Protein AF-A0A4Q8LIB1-F1 (afdb_monomer_lite)

Secondary structure (DSSP, 8-state):
---PPP--SSSSSSTTSS-S------HHHHHHHTS-EEEE-SS-EEEE-TTS--EEE-TTS-EEETTEEEP--HHHHHHHHHHHHHHHHHHHHTHHHHHHTTSPPEEE---HHHHHHHHHHHHH-GGGGGGHHHHTSEEE---

Organism: NCBI:txid2480810

Foldseek 3Di:
DDDDDDPPPPVPPPPPPPPPPCPDPDVVVVVVQAAFAWEQDPFWTWTDHPPAFIWIAGLQQWIDGNNDTDDDDPVNSVLSNVLNVVLVVVLVVCLVVCVVVVFFWDKDADDPVNVVSLVVCVVVPVVCVSRSSRNGIYTRTND

Structure (mmCIF, N/CA/C/O backbone):
data_AF-A0A4Q8LIB1-F1
#
_entry.id   AF-A0A4Q8LIB1-F1
#
loop_
_atom_site.group_PDB
_atom_site.id
_atom_site.type_symbol
_atom_site.label_atom_id
_atom_site.label_alt_id
_atom_site.label_comp_id
_atom_site.label_asym_id
_atom_site.label_entity_id
_atom_site.label_seq_id
_atom_site.pdbx_PDB_ins_code
_atom_site.Cartn_x
_atom_site.Cartn_y
_atom_site.Cartn_z
_atom_site.occupancy
_atom_site.B_iso_or_equiv
_atom_site.auth_seq_id
_atom_site.auth_comp_id
_atom_site.auth_asym_id
_atom_site.auth_atom_id
_atom_site.pdbx_PDB_model_num
ATOM 1 N N . MET A 1 1 ? -1.030 -81.043 19.492 1.00 40.50 1 MET A N 1
ATOM 2 C CA . MET A 1 1 ? 0.171 -80.209 19.269 1.00 40.50 1 MET A CA 1
ATOM 3 C C . MET A 1 1 ? 0.292 -79.916 17.781 1.00 40.50 1 MET A C 1
ATOM 5 O O . MET A 1 1 ? 0.337 -80.875 17.027 1.00 40.50 1 MET A O 1
ATOM 9 N N . SER A 1 2 ? 0.386 -78.626 17.414 1.00 39.44 2 SER A N 1
ATOM 10 C CA . SER A 1 2 ? 1.020 -78.113 16.175 1.00 39.44 2 SER A CA 1
ATOM 11 C C . SER A 1 2 ? 0.232 -78.348 14.858 1.00 39.44 2 SER A C 1
ATOM 13 O O . SER A 1 2 ? -0.067 -79.479 14.530 1.00 39.44 2 SER A O 1
ATOM 15 N N . ARG A 1 3 ? -0.113 -77.377 13.994 1.00 47.88 3 ARG A N 1
ATOM 16 C CA . ARG A 1 3 ? 0.373 -76.005 13.755 1.00 47.88 3 ARG A CA 1
ATOM 17 C C . ARG A 1 3 ? -0.739 -75.157 13.110 1.00 47.88 3 ARG A C 1
ATOM 19 O O . ARG A 1 3 ? -1.410 -75.611 12.191 1.00 47.88 3 ARG A O 1
ATOM 26 N N . PHE A 1 4 ? -0.868 -73.915 13.572 1.00 45.28 4 PHE A N 1
ATOM 27 C CA . PHE A 1 4 ? -1.690 -72.863 12.974 1.00 45.28 4 PHE A CA 1
ATOM 28 C C . PHE A 1 4 ? -1.187 -72.514 11.563 1.00 45.28 4 PHE A C 1
ATOM 30 O O . PHE A 1 4 ? -0.025 -72.141 11.385 1.00 45.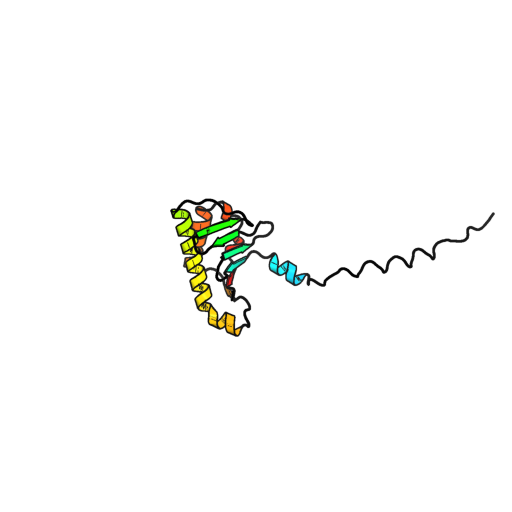28 4 PHE A O 1
ATOM 37 N N . LEU A 1 5 ? -2.070 -72.623 10.568 1.00 50.00 5 LEU A N 1
ATOM 38 C CA . LEU A 1 5 ? -1.846 -72.140 9.208 1.00 50.00 5 LEU A CA 1
ATOM 39 C C . LEU A 1 5 ? -2.008 -70.609 9.211 1.00 50.00 5 LEU A C 1
ATOM 41 O O . LEU A 1 5 ? -3.061 -70.087 9.567 1.00 50.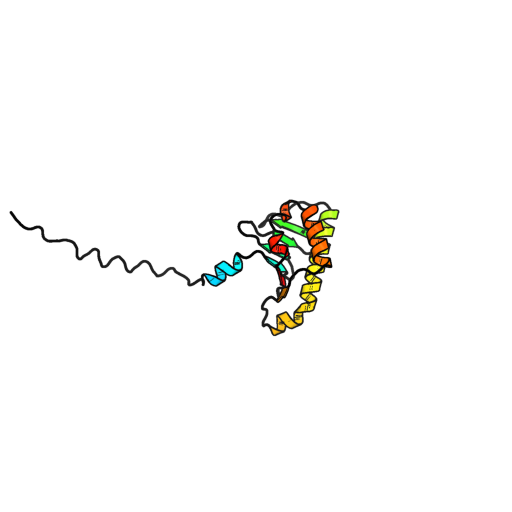00 5 LEU A O 1
ATOM 45 N N . ARG A 1 6 ? -0.928 -69.898 8.884 1.00 48.44 6 ARG A N 1
ATOM 46 C CA . ARG A 1 6 ? -0.781 -68.434 8.940 1.00 48.44 6 ARG A CA 1
ATOM 47 C C . ARG A 1 6 ? -1.737 -67.706 7.972 1.00 48.44 6 ARG A C 1
ATOM 49 O O . ARG A 1 6 ? -1.540 -67.838 6.764 1.00 48.44 6 ARG A O 1
ATOM 56 N N . PRO A 1 7 ? -2.660 -66.842 8.435 1.00 48.47 7 PRO A N 1
ATOM 57 C CA . PRO A 1 7 ? -3.395 -65.925 7.573 1.00 48.47 7 PRO A CA 1
ATOM 58 C C . PRO A 1 7 ? -2.664 -64.571 7.533 1.00 48.47 7 PRO A C 1
ATOM 60 O O . PRO A 1 7 ? -3.156 -63.577 8.051 1.00 48.47 7 PRO A O 1
ATOM 63 N N . SER A 1 8 ? -1.446 -64.515 6.982 1.00 50.75 8 SER A N 1
ATOM 64 C CA . SER A 1 8 ? -0.666 -63.254 6.924 1.00 50.75 8 SER A CA 1
ATOM 65 C C . SER A 1 8 ? -0.352 -62.760 5.514 1.00 50.75 8 SER A C 1
ATOM 67 O O . SER A 1 8 ? 0.329 -61.753 5.369 1.00 50.75 8 SER A O 1
ATOM 69 N N . LEU A 1 9 ? -0.862 -63.413 4.467 1.00 49.19 9 LEU A N 1
ATOM 70 C CA . LEU A 1 9 ? -0.567 -63.029 3.079 1.00 49.19 9 LEU A CA 1
ATOM 71 C C . LEU A 1 9 ? -1.644 -62.162 2.407 1.00 49.19 9 LEU A C 1
ATOM 73 O O . LEU A 1 9 ? -1.416 -61.672 1.309 1.00 49.19 9 LEU A O 1
ATOM 77 N N . LEU A 1 10 ? -2.774 -61.898 3.073 1.00 48.09 10 LEU A N 1
ATOM 78 C CA . LEU A 1 10 ? -3.872 -61.085 2.520 1.00 48.09 10 LEU A CA 1
ATOM 79 C C . LEU A 1 10 ? -3.884 -59.619 2.990 1.00 48.09 10 LEU A C 1
ATOM 81 O O . LEU A 1 10 ? -4.650 -58.821 2.464 1.00 48.09 10 LEU A O 1
ATOM 85 N N . ALA A 1 11 ? -3.011 -59.235 3.926 1.00 48.34 11 ALA A N 1
ATOM 86 C CA . ALA A 1 11 ? -2.918 -57.852 4.411 1.00 48.34 11 ALA A CA 1
ATOM 87 C C . ALA A 1 11 ? -1.981 -56.958 3.570 1.00 48.34 11 ALA A C 1
ATOM 89 O O . ALA A 1 11 ? -2.004 -55.740 3.713 1.00 48.34 11 ALA A O 1
ATOM 90 N N . ALA A 1 12 ? -1.172 -57.536 2.674 1.00 47.75 12 ALA A N 1
ATOM 91 C CA . ALA A 1 12 ? -0.183 -56.784 1.894 1.00 47.75 12 ALA A CA 1
ATOM 92 C C . ALA A 1 12 ? -0.745 -56.145 0.607 1.00 47.75 12 ALA A C 1
ATOM 94 O O . ALA A 1 12 ? -0.098 -55.280 0.026 1.00 47.75 12 ALA A O 1
ATOM 95 N N . ALA A 1 13 ? -1.949 -56.525 0.166 1.00 48.97 13 ALA A N 1
ATOM 96 C CA . ALA A 1 13 ? -2.537 -56.025 -1.083 1.00 48.97 13 ALA A CA 1
ATOM 97 C C . ALA A 1 13 ? -3.424 -54.771 -0.914 1.00 48.97 13 ALA A C 1
ATOM 99 O O . ALA A 1 13 ? -3.832 -54.180 -1.908 1.00 48.97 13 ALA A O 1
ATOM 100 N N . ALA A 1 14 ? -3.709 -54.331 0.318 1.00 49.66 14 ALA A N 1
ATOM 101 C CA . ALA A 1 14 ? -4.631 -53.216 0.583 1.00 49.66 14 ALA A CA 1
ATOM 102 C C . ALA A 1 14 ? -3.949 -51.842 0.765 1.00 49.66 14 ALA A C 1
ATOM 104 O O . ALA A 1 14 ? -4.633 -50.830 0.893 1.00 49.66 14 ALA A O 1
ATOM 105 N N . ALA A 1 15 ? -2.613 -51.770 0.759 1.00 51.97 15 ALA A N 1
ATOM 106 C CA . ALA A 1 15 ? -1.882 -50.530 1.051 1.00 51.97 15 ALA A CA 1
ATOM 107 C C . ALA A 1 15 ? -1.621 -49.622 -0.172 1.00 51.97 15 ALA A C 1
ATOM 109 O O . ALA A 1 15 ? -1.038 -48.553 -0.018 1.00 51.97 15 ALA A O 1
ATOM 110 N N . LEU A 1 16 ? -2.045 -50.010 -1.382 1.00 51.09 16 LEU A N 1
ATOM 111 C CA . LEU A 1 16 ? -1.707 -49.298 -2.628 1.00 51.09 16 LEU A CA 1
ATOM 112 C C . LEU A 1 16 ? -2.830 -48.423 -3.219 1.00 51.09 16 LEU A C 1
ATOM 114 O O . LEU A 1 16 ? -2.678 -47.927 -4.329 1.00 51.09 16 LEU A O 1
ATOM 118 N N . VAL A 1 17 ? -3.937 -48.180 -2.504 1.00 50.72 17 VAL A N 1
ATOM 119 C CA . VAL A 1 17 ? -5.108 -47.457 -3.068 1.00 50.72 17 VAL A CA 1
ATOM 120 C C . VAL A 1 17 ? -5.290 -46.026 -2.516 1.00 50.72 17 VAL A C 1
ATOM 122 O O . VAL A 1 17 ? -6.287 -45.373 -2.793 1.00 50.72 17 VAL A O 1
ATOM 125 N N . LEU A 1 18 ? -4.324 -45.465 -1.777 1.00 50.09 18 LEU A N 1
ATOM 126 C CA . LEU A 1 18 ? -4.475 -44.141 -1.130 1.00 50.09 18 LEU A CA 1
ATOM 127 C C . LEU A 1 18 ? -3.761 -42.955 -1.811 1.00 50.09 18 LEU A C 1
ATOM 129 O O . LEU A 1 18 ? -3.736 -41.866 -1.244 1.00 50.09 18 LEU A O 1
ATOM 133 N N . THR A 1 19 ? -3.215 -43.091 -3.023 1.00 51.41 19 THR A N 1
ATOM 134 C CA . THR A 1 19 ? -2.413 -42.016 -3.656 1.00 51.41 19 THR A CA 1
ATOM 135 C C . THR A 1 19 ? -3.011 -41.408 -4.927 1.00 51.41 19 THR A C 1
ATOM 137 O O . THR A 1 19 ? -2.273 -40.938 -5.789 1.00 51.41 19 THR A O 1
ATOM 140 N N . ALA A 1 20 ? -4.341 -41.336 -5.048 1.00 47.59 20 ALA A N 1
ATOM 141 C CA . ALA A 1 20 ? -4.990 -40.741 -6.225 1.00 47.59 20 ALA A CA 1
ATOM 142 C C . ALA A 1 20 ? -6.114 -39.739 -5.899 1.00 47.59 20 ALA A C 1
ATOM 144 O O . ALA A 1 20 ? -7.165 -39.773 -6.519 1.00 47.59 20 ALA A O 1
ATOM 145 N N . CYS A 1 21 ? -5.877 -38.817 -4.962 1.00 50.06 21 CYS A N 1
ATOM 146 C CA . CYS A 1 21 ? -6.596 -37.530 -4.872 1.00 50.06 21 CYS A CA 1
ATOM 147 C C . CYS A 1 21 ? -5.629 -36.391 -4.486 1.00 50.06 21 CYS A C 1
ATOM 149 O O . CYS A 1 21 ? -5.968 -35.477 -3.742 1.00 50.06 21 CYS A O 1
ATOM 151 N N . GLY A 1 22 ? -4.376 -36.467 -4.939 1.00 41.38 22 GLY A N 1
ATOM 152 C CA . GLY A 1 22 ? -3.368 -35.433 -4.722 1.00 41.38 22 GLY A CA 1
ATOM 153 C C . GLY A 1 22 ? -3.219 -34.581 -5.971 1.00 41.38 22 GLY A C 1
ATOM 154 O O . GLY A 1 22 ? -2.275 -34.778 -6.729 1.00 41.38 22 GLY A O 1
ATOM 155 N N . ASN A 1 23 ? -4.153 -33.661 -6.218 1.00 44.47 23 ASN A N 1
ATOM 156 C CA . ASN A 1 23 ? -3.961 -32.647 -7.250 1.00 44.47 23 ASN A CA 1
ATOM 157 C C . ASN A 1 23 ? -2.719 -31.826 -6.862 1.00 44.47 23 ASN A C 1
ATOM 159 O O . ASN A 1 23 ? -2.733 -31.143 -5.837 1.00 44.47 23 ASN A O 1
ATOM 163 N N . GLY A 1 24 ? -1.636 -31.989 -7.627 1.00 40.81 24 GLY A N 1
ATOM 164 C CA . GLY A 1 24 ? -0.270 -31.542 -7.349 1.00 40.81 24 GLY A CA 1
ATOM 165 C C . GLY A 1 24 ? -0.095 -30.030 -7.204 1.00 40.81 24 GLY A C 1
ATOM 166 O O . GLY A 1 24 ? 0.539 -29.385 -8.034 1.00 40.81 24 GLY A O 1
ATOM 167 N N . GLY A 1 25 ? -0.615 -29.459 -6.121 1.00 45.44 25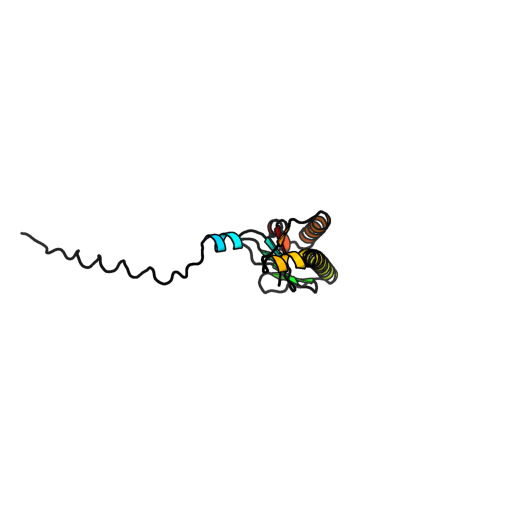 GLY A N 1
ATOM 168 C CA . GLY A 1 25 ? -0.280 -28.114 -5.680 1.00 45.44 25 GLY A CA 1
ATOM 169 C C . GLY A 1 25 ? 1.144 -28.109 -5.141 1.00 45.44 25 GLY A C 1
ATOM 170 O O . GLY A 1 25 ? 1.389 -28.589 -4.037 1.00 45.44 25 GLY A O 1
ATOM 171 N N . GLN A 1 26 ? 2.086 -27.588 -5.928 1.00 48.81 26 GLN A N 1
ATOM 172 C CA . GLN A 1 26 ? 3.482 -27.435 -5.525 1.00 48.81 26 GLN A CA 1
ATOM 173 C C . GLN A 1 26 ? 3.570 -26.773 -4.131 1.00 48.81 26 GLN A C 1
ATOM 175 O O . GLN A 1 26 ? 3.007 -25.690 -3.938 1.00 48.81 26 GLN A O 1
ATOM 180 N N . PRO A 1 27 ? 4.287 -27.364 -3.155 1.00 53.03 27 PRO A N 1
ATOM 181 C CA . PRO A 1 27 ? 4.416 -26.795 -1.810 1.00 53.03 27 PRO A CA 1
ATOM 182 C C . PRO A 1 27 ? 5.032 -25.384 -1.821 1.00 53.03 27 PRO A C 1
ATOM 184 O O . PRO A 1 27 ? 4.717 -24.568 -0.954 1.00 53.03 27 PRO A O 1
ATOM 187 N N . SER A 1 28 ? 5.830 -25.055 -2.842 1.00 53.72 28 SER A N 1
ATOM 188 C CA . SER A 1 28 ? 6.383 -23.715 -3.072 1.00 53.72 28 SER A CA 1
ATOM 189 C C . SER A 1 28 ? 5.307 -22.658 -3.350 1.00 53.72 28 SER A C 1
ATOM 191 O O . SER A 1 28 ? 5.345 -21.585 -2.753 1.00 53.72 28 SER A O 1
ATOM 193 N N . ALA A 1 29 ? 4.298 -22.967 -4.172 1.00 54.97 29 ALA A N 1
ATOM 194 C CA . ALA A 1 29 ? 3.212 -22.036 -4.488 1.00 54.97 29 ALA A CA 1
ATOM 195 C C . ALA A 1 29 ? 2.348 -21.715 -3.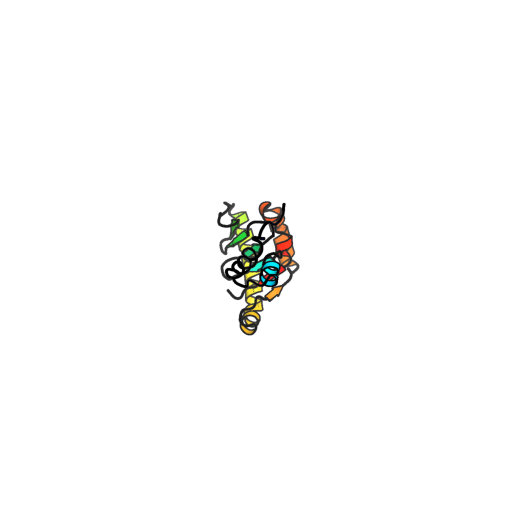255 1.00 54.97 29 ALA A C 1
ATOM 197 O O . ALA A 1 29 ? 1.820 -20.610 -3.123 1.00 54.97 29 ALA A O 1
ATOM 198 N N . ARG A 1 30 ? 2.227 -22.667 -2.319 1.00 58.09 30 ARG A N 1
ATOM 199 C CA . ARG A 1 30 ? 1.576 -22.438 -1.022 1.00 58.09 30 ARG A CA 1
ATOM 200 C C . ARG A 1 30 ? 2.432 -21.555 -0.113 1.00 58.09 30 ARG A C 1
ATOM 202 O O . ARG A 1 30 ? 1.900 -20.624 0.484 1.00 58.09 30 ARG A O 1
ATOM 209 N N . ALA A 1 31 ? 3.738 -21.807 -0.045 1.00 60.41 31 ALA A N 1
ATOM 210 C CA . ALA A 1 31 ? 4.663 -21.030 0.778 1.00 60.41 31 ALA A CA 1
ATOM 211 C C . ALA A 1 31 ? 4.779 -19.559 0.325 1.00 60.41 31 ALA A C 1
ATOM 213 O O . ALA A 1 31 ? 4.843 -18.660 1.160 1.00 60.41 31 ALA A O 1
ATOM 214 N N . GLU A 1 32 ? 4.743 -19.280 -0.982 1.00 59.72 32 GLU A N 1
ATOM 215 C CA . GLU A 1 32 ? 4.808 -17.907 -1.511 1.00 59.72 32 GLU A CA 1
ATOM 216 C C . GLU A 1 32 ? 3.542 -17.077 -1.257 1.00 59.72 32 GLU A C 1
ATOM 218 O O . GLU A 1 32 ? 3.624 -15.850 -1.133 1.00 59.72 32 GLU A O 1
ATOM 223 N N . ARG A 1 33 ? 2.379 -17.735 -1.149 1.00 63.31 33 ARG A N 1
ATOM 224 C CA . ARG A 1 33 ? 1.094 -17.102 -0.794 1.00 63.31 33 ARG A CA 1
ATOM 225 C C . ARG A 1 33 ? 0.979 -16.757 0.688 1.00 63.31 33 ARG A C 1
ATOM 227 O O . ARG A 1 33 ? 0.146 -15.934 1.044 1.00 63.31 33 ARG A O 1
ATOM 234 N N . MET A 1 34 ? 1.792 -17.380 1.537 1.00 70.38 34 MET A N 1
ATOM 235 C CA . MET A 1 34 ? 1.786 -17.148 2.985 1.00 70.38 34 MET A CA 1
ATOM 236 C C . MET A 1 34 ? 2.658 -15.965 3.411 1.00 70.38 34 MET A C 1
ATOM 238 O O . MET A 1 34 ? 2.594 -15.550 4.567 1.00 70.38 34 MET A O 1
ATOM 242 N N . LYS A 1 35 ? 3.481 -15.423 2.504 1.00 87.88 35 LYS A N 1
ATOM 243 C CA . LYS A 1 35 ? 4.331 -14.273 2.812 1.00 87.88 35 LYS A CA 1
ATOM 244 C C . LYS A 1 35 ? 3.488 -12.999 2.933 1.00 87.88 35 LYS A C 1
ATOM 246 O O . LYS A 1 35 ? 2.687 -12.747 2.030 1.00 87.88 35 LYS A O 1
ATOM 251 N N . PRO A 1 36 ? 3.718 -12.184 3.978 1.00 94.81 36 PRO A N 1
ATOM 252 C CA . PRO A 1 36 ? 3.151 -10.851 4.083 1.00 94.81 36 PRO A CA 1
ATOM 253 C C . PRO A 1 36 ? 3.385 -10.030 2.820 1.00 94.81 36 PRO A C 1
ATOM 255 O O . PRO A 1 36 ? 4.525 -9.904 2.368 1.00 94.81 36 PRO A O 1
ATOM 258 N N . ALA A 1 37 ? 2.315 -9.508 2.230 1.00 96.31 37 ALA A N 1
ATOM 259 C CA . ALA A 1 37 ? 2.412 -8.631 1.070 1.00 96.31 37 ALA A CA 1
ATOM 260 C C . ALA A 1 37 ? 1.131 -7.822 0.866 1.00 96.31 37 ALA A C 1
ATOM 262 O O . ALA A 1 37 ? 0.023 -8.288 1.146 1.00 96.31 37 ALA A O 1
ATOM 263 N N . THR A 1 38 ? 1.299 -6.642 0.284 1.00 97.88 38 THR A N 1
ATOM 264 C CA . THR A 1 38 ? 0.226 -5.809 -0.252 1.00 97.88 38 THR A CA 1
ATOM 265 C C . THR A 1 38 ? 0.123 -6.067 -1.748 1.00 97.88 38 THR A C 1
ATOM 267 O O . THR A 1 38 ? 1.106 -5.913 -2.460 1.00 97.88 38 THR A O 1
ATOM 270 N N . SER A 1 39 ? -1.034 -6.483 -2.251 1.00 97.38 39 SER A N 1
ATOM 271 C CA . SER A 1 39 ? -1.300 -6.610 -3.691 1.00 97.38 39 SER A CA 1
ATOM 272 C C . SER A 1 39 ? -2.125 -5.429 -4.168 1.00 97.38 39 SER A C 1
ATOM 274 O O . SER A 1 39 ? -3.141 -5.113 -3.560 1.00 97.38 39 SER A O 1
ATOM 276 N N . VAL A 1 40 ? -1.698 -4.785 -5.247 1.00 97.94 40 VAL A N 1
ATOM 277 C CA . VAL A 1 40 ? -2.352 -3.607 -5.818 1.00 97.94 40 VAL A CA 1
ATOM 278 C C . VAL A 1 40 ? -2.899 -3.993 -7.179 1.00 97.94 40 VAL A C 1
ATOM 280 O O . VAL A 1 40 ? -2.142 -4.125 -8.137 1.00 97.94 40 VAL A O 1
ATOM 283 N N . THR A 1 41 ? -4.210 -4.178 -7.241 1.00 96.38 41 THR A N 1
ATOM 284 C CA . THR A 1 41 ? -4.964 -4.454 -8.470 1.00 96.38 41 THR A CA 1
ATOM 285 C C . THR A 1 41 ? -5.594 -3.164 -8.991 1.00 96.38 41 THR A C 1
ATOM 287 O O . THR A 1 41 ? -5.423 -2.089 -8.413 1.00 96.38 41 THR A O 1
ATOM 290 N N . THR A 1 42 ? -6.368 -3.254 -10.069 1.00 94.06 42 THR A N 1
ATOM 291 C CA . THR A 1 42 ? -7.125 -2.124 -10.618 1.00 94.06 42 THR A CA 1
ATOM 292 C C . THR A 1 42 ? -8.182 -1.605 -9.660 1.00 94.06 42 THR A C 1
ATOM 294 O O . THR A 1 42 ? -8.406 -0.399 -9.597 1.00 94.06 42 THR A O 1
ATOM 297 N N . MET A 1 43 ? -8.828 -2.502 -8.918 1.00 95.62 43 MET A N 1
ATOM 298 C CA . MET A 1 43 ? -10.025 -2.183 -8.136 1.00 95.62 43 MET A CA 1
ATOM 299 C C . MET A 1 43 ? -9.839 -2.350 -6.635 1.00 95.62 43 MET A C 1
ATOM 301 O O . MET A 1 43 ? -10.738 -2.008 -5.874 1.00 95.62 43 MET A O 1
ATOM 305 N N . GLU A 1 44 ? -8.689 -2.852 -6.197 1.00 96.81 44 GLU A N 1
ATOM 306 C CA . GLU A 1 44 ? -8.472 -3.150 -4.789 1.00 96.81 44 GLU A CA 1
ATOM 307 C C . GLU A 1 44 ? -6.990 -3.164 -4.418 1.00 96.81 44 GLU A C 1
ATOM 309 O O . GLU A 1 44 ? -6.136 -3.640 -5.174 1.00 96.81 44 GLU A O 1
ATOM 314 N N . VAL A 1 45 ? -6.705 -2.682 -3.213 1.00 98.06 45 VAL A N 1
ATOM 315 C CA . VAL A 1 45 ? -5.445 -2.902 -2.508 1.00 98.06 45 VAL A CA 1
ATOM 316 C C . VAL A 1 45 ? -5.701 -3.940 -1.420 1.00 98.06 45 VAL A C 1
ATOM 318 O O . VAL A 1 45 ? -6.499 -3.698 -0.524 1.00 98.06 45 VAL A O 1
ATOM 321 N N . ILE A 1 46 ? -5.031 -5.089 -1.493 1.00 97.62 46 ILE A N 1
ATOM 322 C CA . ILE A 1 46 ? -5.240 -6.217 -0.578 1.00 97.62 46 ILE A CA 1
ATOM 323 C C . ILE A 1 46 ? -3.991 -6.434 0.272 1.00 97.62 46 ILE A C 1
ATOM 325 O O . ILE A 1 46 ? -2.946 -6.814 -0.257 1.00 97.62 46 ILE A O 1
ATOM 329 N N . LEU A 1 47 ? -4.100 -6.266 1.585 1.00 97.25 47 LEU A N 1
ATOM 330 C CA . LEU A 1 47 ? -3.058 -6.599 2.547 1.00 97.25 47 LEU A CA 1
ATOM 331 C C . LEU A 1 47 ? -3.275 -8.033 3.030 1.00 97.25 47 LEU A C 1
ATOM 333 O O . LEU A 1 47 ? -4.354 -8.380 3.510 1.00 97.25 47 LEU A O 1
ATOM 337 N N . ARG A 1 48 ? -2.257 -8.884 2.901 1.00 94.69 48 ARG A N 1
ATOM 338 C CA . ARG A 1 48 ? -2.321 -10.286 3.333 1.00 94.69 48 ARG A CA 1
ATOM 339 C C . ARG A 1 48 ? -1.264 -10.563 4.380 1.00 94.69 48 ARG A C 1
ATOM 341 O O . ARG A 1 48 ? -0.086 -10.516 4.055 1.00 94.69 48 ARG A O 1
ATOM 348 N N . GLN A 1 49 ? -1.693 -10.956 5.573 1.00 91.88 49 GLN A N 1
ATOM 349 C CA . GLN A 1 49 ? -0.832 -11.374 6.676 1.00 91.88 49 GLN A CA 1
ATOM 350 C C . GLN A 1 49 ? -1.260 -12.768 7.145 1.00 91.88 49 GLN A C 1
ATOM 352 O O . GLN A 1 49 ? -2.445 -13.007 7.337 1.00 91.88 49 GLN A O 1
ATOM 357 N N . SER A 1 50 ? -0.315 -13.684 7.374 1.00 85.06 50 SER A N 1
ATOM 358 C CA . SER A 1 50 ? -0.597 -14.967 8.035 1.00 85.06 50 SER A CA 1
ATOM 359 C C . SER A 1 50 ? -0.160 -14.918 9.506 1.00 85.06 50 SER A C 1
ATOM 361 O O . SER A 1 50 ? 0.949 -14.444 9.763 1.00 85.06 50 SER A O 1
ATOM 363 N N . PRO A 1 51 ? -0.937 -15.455 10.468 1.00 80.25 51 PRO A N 1
ATOM 364 C CA . PRO A 1 51 ? -2.316 -15.937 10.360 1.00 80.25 51 PRO A CA 1
ATOM 365 C C . PRO A 1 51 ? -3.312 -14.776 10.560 1.00 80.25 51 PRO A C 1
ATOM 367 O O . PRO A 1 51 ? -3.532 -14.330 11.681 1.00 80.25 51 PRO A O 1
ATOM 370 N N . GLY A 1 52 ? -3.906 -14.262 9.486 1.00 84.94 52 GLY A N 1
ATOM 371 C CA . GLY A 1 52 ? -4.869 -13.160 9.525 1.00 84.94 52 GLY A CA 1
ATOM 372 C C . GLY A 1 52 ? -5.788 -13.190 8.306 1.00 84.94 52 GLY A C 1
ATOM 373 O O . GLY A 1 52 ? -5.444 -13.775 7.275 1.00 84.94 52 GLY A O 1
ATOM 374 N N . ALA A 1 53 ? -6.974 -12.597 8.439 1.00 92.62 53 ALA A N 1
ATOM 375 C CA . ALA A 1 53 ? -7.873 -12.396 7.307 1.00 92.62 53 ALA A CA 1
ATOM 376 C C . ALA A 1 53 ? -7.261 -11.372 6.333 1.00 92.62 53 ALA A C 1
ATOM 378 O O . ALA A 1 53 ? -6.540 -10.478 6.767 1.00 92.62 53 ALA A O 1
ATOM 379 N N . PRO A 1 54 ? -7.494 -11.466 5.018 1.00 94.56 54 PRO A N 1
ATOM 380 C CA . PRO A 1 54 ? -7.061 -10.413 4.109 1.00 94.56 54 PRO A CA 1
ATOM 381 C C . PRO A 1 54 ? -7.817 -9.112 4.405 1.00 94.56 54 PRO A C 1
ATOM 383 O O . PRO A 1 54 ? -8.987 -9.132 4.783 1.00 94.56 54 PRO A O 1
ATOM 386 N N . VAL A 1 55 ? -7.155 -7.979 4.197 1.00 97.19 55 VAL A N 1
ATOM 387 C CA . VAL A 1 55 ? -7.780 -6.657 4.294 1.00 97.19 55 VAL A CA 1
ATOM 388 C C . VAL A 1 55 ? -7.816 -6.021 2.918 1.00 97.19 55 VAL A C 1
ATOM 390 O O . VAL A 1 55 ? -6.777 -5.920 2.274 1.00 97.19 55 VAL A O 1
ATOM 393 N N . GLY A 1 56 ? -8.994 -5.593 2.478 1.00 97.81 56 GLY A N 1
ATOM 394 C CA . GLY A 1 56 ? -9.211 -4.916 1.203 1.00 97.81 56 GLY A CA 1
ATOM 395 C C . GLY A 1 56 ? -9.443 -3.419 1.388 1.00 97.81 56 GLY A C 1
ATOM 396 O O . GLY A 1 56 ? -10.195 -3.008 2.271 1.00 97.81 56 GLY A O 1
ATOM 397 N N . ILE A 1 57 ? -8.823 -2.603 0.539 1.00 98.44 57 ILE A N 1
ATOM 398 C CA . ILE A 1 57 ? -9.086 -1.167 0.413 1.00 98.44 57 ILE A CA 1
ATOM 399 C C . ILE A 1 57 ? -9.562 -0.890 -1.013 1.00 98.44 57 ILE A C 1
ATOM 401 O O . ILE A 1 57 ? -8.838 -1.149 -1.980 1.00 98.44 57 ILE A O 1
ATOM 405 N N . GLY A 1 58 ? -10.781 -0.369 -1.144 1.00 98.00 58 GLY A N 1
ATOM 406 C CA . GLY A 1 58 ? -11.393 -0.034 -2.429 1.00 98.00 58 GLY A CA 1
ATOM 407 C C . GLY A 1 58 ? -11.109 1.401 -2.905 1.00 98.00 58 GLY A C 1
ATOM 408 O O . GLY A 1 58 ? -10.666 2.247 -2.126 1.00 98.00 58 GLY A O 1
ATOM 409 N N . PRO A 1 59 ? -11.441 1.728 -4.170 1.00 97.56 59 PRO A N 1
ATOM 410 C CA . PRO A 1 59 ? -11.174 3.036 -4.779 1.00 97.56 59 PRO A CA 1
ATOM 411 C C . PRO A 1 59 ? -11.936 4.190 -4.121 1.00 97.56 59 PRO A C 1
ATOM 413 O O . PRO A 1 59 ? -11.503 5.336 -4.193 1.00 97.56 59 PRO A O 1
ATOM 416 N N . GLY A 1 60 ? -13.072 3.895 -3.487 1.00 97.00 60 GLY A N 1
ATOM 417 C CA . GLY A 1 60 ? -13.855 4.865 -2.724 1.00 97.00 60 GLY A CA 1
ATOM 418 C C . GLY A 1 60 ? -13.418 5.007 -1.267 1.00 97.00 60 GLY A C 1
ATOM 419 O O . GLY A 1 60 ? -14.179 5.566 -0.491 1.00 97.00 60 GLY A O 1
ATOM 420 N N . GLY A 1 61 ? -12.269 4.446 -0.871 1.00 97.06 61 GLY A N 1
ATOM 421 C CA . GLY A 1 61 ? -11.816 4.454 0.523 1.00 97.06 61 GLY A CA 1
ATOM 422 C C . GLY A 1 61 ? -12.559 3.468 1.428 1.00 97.06 61 GLY A C 1
ATOM 423 O O . GLY A 1 61 ? -12.549 3.613 2.644 1.00 97.06 61 GLY A O 1
ATOM 424 N N . THR A 1 62 ? -13.229 2.465 0.854 1.00 97.50 62 THR A N 1
ATOM 425 C CA . THR A 1 62 ? -13.886 1.409 1.632 1.00 97.50 62 THR A CA 1
ATOM 426 C C . THR A 1 62 ? -12.849 0.464 2.222 1.00 97.50 62 THR A C 1
ATOM 428 O O . THR A 1 62 ? -11.968 0.000 1.502 1.00 97.50 62 THR A O 1
ATOM 431 N N . LEU A 1 63 ? -12.982 0.138 3.508 1.00 98.00 63 LEU A N 1
ATOM 432 C CA . LEU A 1 63 ? -12.163 -0.874 4.173 1.00 98.00 63 LEU A CA 1
ATOM 433 C C . LEU A 1 63 ? -12.966 -2.151 4.381 1.00 98.00 63 LEU A C 1
ATOM 435 O O . LEU A 1 63 ? -14.087 -2.107 4.894 1.00 98.00 63 LEU A O 1
ATOM 439 N N . LYS A 1 64 ? -12.377 -3.284 4.015 1.00 97.62 64 LYS A N 1
ATOM 440 C CA . LYS A 1 64 ? -12.935 -4.617 4.219 1.00 97.62 64 LYS A CA 1
ATOM 441 C C . LYS A 1 64 ? -11.956 -5.486 4.978 1.00 97.62 64 LYS A C 1
ATOM 443 O O . LYS A 1 64 ? -10.769 -5.464 4.676 1.00 97.62 64 LYS A O 1
ATOM 448 N N . ILE A 1 65 ? -12.455 -6.280 5.913 1.00 95.06 65 ILE A N 1
ATOM 449 C CA . ILE A 1 65 ? -11.698 -7.391 6.490 1.00 95.06 65 ILE A CA 1
ATOM 450 C C . ILE A 1 65 ? -12.432 -8.661 6.094 1.00 95.06 65 ILE A C 1
ATOM 452 O O . ILE A 1 65 ? -13.614 -8.807 6.413 1.00 95.06 65 ILE A O 1
ATOM 456 N N . ASP A 1 66 ? -11.737 -9.542 5.379 1.00 89.25 66 ASP A N 1
ATOM 457 C CA . ASP A 1 66 ? -12.349 -10.658 4.661 1.00 89.25 66 ASP A CA 1
ATOM 458 C C . ASP A 1 66 ? -13.403 -10.118 3.669 1.00 89.25 66 ASP A C 1
ATOM 460 O O . ASP A 1 66 ? -13.045 -9.381 2.750 1.00 89.25 66 ASP A O 1
ATOM 464 N N . ASP A 1 67 ? -14.694 -10.351 3.917 1.00 88.62 67 ASP A N 1
ATOM 465 C CA . ASP A 1 67 ? -15.811 -9.839 3.108 1.00 88.62 67 ASP A CA 1
ATOM 466 C C . ASP A 1 67 ? -16.690 -8.805 3.842 1.00 88.62 67 ASP A C 1
ATOM 468 O O . ASP A 1 67 ? -17.743 -8.394 3.345 1.00 88.62 67 ASP A O 1
ATOM 472 N N . VAL A 1 68 ? -16.272 -8.350 5.028 1.00 95.06 68 VAL A N 1
ATOM 473 C CA . VAL A 1 68 ? -17.055 -7.424 5.859 1.00 95.06 68 VAL A CA 1
ATOM 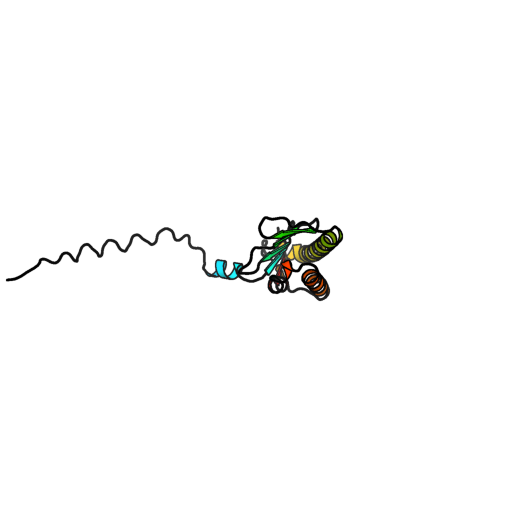474 C C . VAL A 1 68 ? -16.554 -5.996 5.687 1.00 95.06 68 VAL A C 1
ATOM 476 O O . VAL A 1 68 ? -15.416 -5.684 6.033 1.00 95.06 68 VAL A O 1
ATOM 479 N N . VAL A 1 69 ? -17.422 -5.110 5.190 1.00 96.62 69 VAL A N 1
ATOM 480 C CA . VAL A 1 69 ? -17.147 -3.668 5.111 1.00 96.62 69 VAL A CA 1
ATOM 481 C C . VAL A 1 69 ? -17.207 -3.060 6.509 1.00 96.62 69 VAL A C 1
ATOM 483 O O . VAL A 1 69 ? -18.221 -3.176 7.198 1.00 96.62 69 VAL A O 1
ATOM 486 N N . LEU A 1 70 ? -16.139 -2.374 6.910 1.00 94.31 70 LEU A N 1
ATOM 487 C CA . LEU A 1 70 ? -16.101 -1.636 8.165 1.00 94.31 70 LEU A CA 1
ATOM 488 C C . LEU A 1 70 ? -16.660 -0.220 7.963 1.00 94.31 70 LEU A C 1
ATOM 490 O O . LEU A 1 70 ? -16.235 0.472 7.034 1.00 94.31 70 LEU A O 1
ATOM 494 N N . PRO A 1 71 ? -17.596 0.241 8.811 1.00 93.75 71 PRO A N 1
ATOM 495 C CA . PRO A 1 71 ? -18.091 1.607 8.743 1.00 93.75 71 PRO A CA 1
ATOM 496 C C . PRO A 1 71 ? -16.983 2.587 9.134 1.00 93.75 71 PRO A C 1
ATOM 498 O O . PRO A 1 71 ? -16.277 2.384 10.122 1.00 93.75 71 PRO A O 1
ATOM 501 N N . GLN A 1 72 ? -16.850 3.667 8.368 1.00 94.75 72 GLN A N 1
ATOM 502 C CA . GLN A 1 72 ? -15.828 4.686 8.584 1.00 94.75 72 GLN A CA 1
ATOM 503 C C . GLN A 1 72 ? -16.410 6.094 8.552 1.00 94.75 72 GLN A C 1
ATOM 505 O O . GLN A 1 72 ? -17.460 6.337 7.958 1.00 94.75 72 GLN A O 1
ATOM 510 N N . SER A 1 73 ? -15.705 7.033 9.185 1.00 97.12 73 SER A N 1
ATOM 511 C CA . SER A 1 73 ? -15.971 8.458 9.006 1.00 97.12 73 SER A CA 1
ATOM 512 C C . SER A 1 73 ? -15.538 8.919 7.610 1.00 97.12 73 SER A C 1
ATOM 514 O O . SER A 1 73 ? -14.735 8.264 6.937 1.00 97.12 73 SER A O 1
ATOM 516 N N . ALA A 1 74 ? -16.037 10.080 7.182 1.00 97.56 74 ALA A N 1
ATOM 517 C CA . ALA A 1 74 ? -15.663 10.675 5.899 1.00 97.56 74 ALA A CA 1
ATOM 518 C C . ALA A 1 74 ? -14.155 10.975 5.812 1.00 97.56 74 ALA A C 1
ATOM 520 O O . ALA A 1 74 ? -13.543 10.759 4.772 1.00 97.56 74 ALA A O 1
ATOM 521 N N . GLU A 1 75 ? -13.551 11.415 6.917 1.00 97.06 75 GLU A N 1
ATOM 522 C CA . GLU A 1 75 ? -12.114 11.692 7.010 1.00 97.06 75 GLU A CA 1
ATOM 523 C C . GLU A 1 75 ? -11.275 10.426 6.796 1.00 97.06 75 GLU A C 1
ATOM 525 O O . GLU A 1 75 ? -10.407 10.396 5.928 1.00 97.06 75 GLU A O 1
ATOM 530 N N . LYS A 1 76 ? -11.617 9.338 7.495 1.00 97.38 76 LYS A N 1
ATOM 531 C CA . LYS A 1 76 ? -10.956 8.037 7.337 1.00 97.38 76 LYS A CA 1
ATOM 532 C C . LYS A 1 76 ? -11.121 7.460 5.929 1.00 97.38 76 LYS A C 1
ATOM 534 O O . LYS A 1 76 ? -10.176 6.939 5.342 1.00 97.38 76 LYS A O 1
ATOM 539 N N . THR A 1 77 ? -12.309 7.631 5.355 1.00 98.19 77 THR A N 1
ATOM 540 C CA . THR A 1 77 ? -12.584 7.247 3.965 1.00 98.19 77 THR A CA 1
ATOM 541 C C . THR A 1 77 ? -11.660 7.997 3.000 1.00 98.19 77 THR A C 1
ATOM 543 O O . THR A 1 77 ? -11.067 7.390 2.108 1.00 98.19 77 THR A O 1
ATOM 546 N N . ALA A 1 78 ? -11.488 9.308 3.195 1.00 98.12 78 ALA A N 1
ATOM 547 C CA . ALA A 1 78 ? -10.612 10.128 2.364 1.00 98.12 78 ALA A CA 1
ATOM 548 C C . ALA A 1 78 ? -9.133 9.724 2.497 1.00 98.12 78 ALA A C 1
ATOM 550 O O . ALA A 1 78 ? -8.411 9.708 1.499 1.00 98.12 78 ALA A O 1
ATOM 551 N N . GLU A 1 79 ? -8.685 9.345 3.695 1.00 98.19 79 GLU A N 1
ATOM 552 C CA . GLU A 1 79 ? -7.320 8.861 3.925 1.00 98.19 79 GLU A CA 1
ATOM 553 C C . GLU A 1 79 ? -7.040 7.552 3.172 1.00 98.19 79 GLU A C 1
ATOM 555 O O . GLU A 1 79 ? -6.053 7.443 2.436 1.00 98.19 79 GLU A O 1
ATOM 560 N N . LEU A 1 80 ? -7.949 6.578 3.270 1.00 98.38 80 LEU A N 1
ATOM 561 C CA . LEU A 1 80 ? -7.839 5.321 2.528 1.00 98.38 80 LEU A CA 1
ATOM 562 C C . LEU A 1 80 ? -7.900 5.538 1.017 1.00 98.38 80 LEU A C 1
ATOM 564 O O . LEU A 1 80 ? -7.145 4.910 0.272 1.00 98.38 80 LEU A O 1
ATOM 568 N N . GLN A 1 81 ? -8.759 6.450 0.557 1.00 98.31 81 GLN A N 1
ATOM 569 C CA . GLN A 1 81 ? -8.829 6.834 -0.849 1.00 98.31 81 GLN A CA 1
ATOM 570 C C . GLN A 1 81 ? -7.514 7.466 -1.325 1.00 98.31 81 GLN A C 1
ATOM 572 O O . GLN A 1 81 ? -7.039 7.154 -2.421 1.00 98.31 81 GLN A O 1
ATOM 577 N N . HIS A 1 82 ? -6.895 8.320 -0.505 1.00 98.38 82 HIS A N 1
ATOM 578 C CA . HIS A 1 82 ? -5.601 8.915 -0.815 1.00 98.38 82 HIS A CA 1
ATOM 579 C C . HIS A 1 82 ? -4.512 7.843 -0.934 1.00 98.38 82 HIS A C 1
ATOM 581 O O . HIS A 1 82 ? -3.794 7.806 -1.935 1.00 98.38 82 HIS A O 1
ATOM 587 N N . TYR A 1 83 ? -4.426 6.930 0.037 1.00 98.50 83 TYR A N 1
ATOM 588 C CA . TYR A 1 83 ? -3.469 5.824 -0.002 1.00 98.50 83 TYR A CA 1
ATOM 589 C C . TYR A 1 83 ? -3.670 4.922 -1.225 1.00 98.50 83 TYR A C 1
ATOM 591 O O . TYR A 1 83 ? -2.706 4.609 -1.930 1.00 98.50 83 TYR A O 1
ATOM 599 N N . PHE A 1 84 ? -4.923 4.569 -1.532 1.00 98.56 84 PHE A N 1
ATOM 600 C CA . PHE A 1 84 ? -5.268 3.826 -2.741 1.00 98.56 84 PHE A CA 1
ATOM 601 C C . PHE A 1 84 ? -4.754 4.550 -3.990 1.00 98.56 84 PHE A C 1
ATOM 603 O O . PHE A 1 84 ? -4.033 3.954 -4.789 1.00 98.56 84 PHE A O 1
ATOM 610 N N . GLY A 1 85 ? -5.049 5.845 -4.135 1.00 98.19 85 GLY A N 1
ATOM 611 C CA . GLY A 1 85 ? -4.610 6.649 -5.277 1.00 98.19 85 GLY A CA 1
ATOM 612 C C . GLY A 1 85 ? -3.089 6.662 -5.456 1.00 98.19 85 GLY A C 1
ATOM 613 O O . GLY A 1 85 ? -2.598 6.491 -6.572 1.00 98.19 85 GLY A O 1
ATOM 614 N N . GLN A 1 86 ? -2.329 6.782 -4.365 1.00 98.31 86 GLN A N 1
ATOM 615 C CA . GLN A 1 86 ? -0.864 6.738 -4.410 1.00 98.31 86 GLN A CA 1
ATOM 616 C C . GLN A 1 86 ? -0.338 5.396 -4.920 1.00 98.31 86 GLN A C 1
ATOM 618 O O . GLN A 1 86 ? 0.537 5.362 -5.788 1.00 98.31 86 GLN A O 1
ATOM 623 N N . LEU A 1 87 ? -0.899 4.286 -4.441 1.00 98.38 87 LEU A N 1
ATOM 624 C CA . LEU A 1 87 ? -0.534 2.955 -4.924 1.00 98.38 87 LEU A CA 1
ATOM 625 C C . LEU A 1 87 ? -0.925 2.748 -6.393 1.00 98.38 87 LEU A C 1
ATOM 627 O O . LEU A 1 87 ? -0.148 2.162 -7.151 1.00 98.38 87 LEU A O 1
ATOM 631 N N . GLN A 1 88 ? -2.069 3.281 -6.829 1.00 97.88 88 GLN A N 1
ATOM 632 C CA . GLN A 1 88 ? -2.460 3.228 -8.240 1.00 97.88 88 GLN A CA 1
ATOM 633 C C . GLN A 1 88 ? -1.507 4.013 -9.141 1.00 97.88 88 GLN A C 1
ATOM 635 O O . GLN A 1 88 ? -1.165 3.533 -10.221 1.00 97.88 88 GLN A O 1
ATOM 640 N N . MET A 1 89 ? -1.004 5.170 -8.698 1.00 97.38 89 MET A N 1
ATOM 641 C CA . MET A 1 89 ? 0.021 5.896 -9.454 1.00 97.38 89 MET A CA 1
ATOM 642 C C . MET A 1 89 ? 1.302 5.069 -9.612 1.00 97.38 89 MET A C 1
ATOM 644 O O . MET A 1 89 ? 1.860 5.022 -10.707 1.00 97.38 89 MET A O 1
ATOM 648 N N . ARG A 1 90 ? 1.741 4.350 -8.567 1.00 97.56 90 ARG A N 1
ATOM 649 C CA . ARG A 1 90 ? 2.891 3.429 -8.673 1.00 97.56 90 ARG A CA 1
ATOM 650 C C . ARG A 1 90 ? 2.634 2.297 -9.650 1.00 97.56 90 ARG A C 1
ATOM 652 O O . ARG A 1 90 ? 3.496 1.991 -10.467 1.00 97.56 90 ARG A O 1
ATOM 659 N N . ARG A 1 91 ? 1.443 1.702 -9.607 1.00 96.50 91 ARG A N 1
ATOM 660 C CA . ARG A 1 91 ? 1.042 0.659 -10.556 1.00 96.50 91 ARG A CA 1
ATOM 661 C C . ARG A 1 91 ? 1.073 1.172 -11.998 1.00 96.50 91 ARG A C 1
ATOM 663 O O . ARG A 1 91 ? 1.603 0.496 -12.874 1.00 96.50 91 ARG A O 1
ATOM 670 N N . GLN A 1 92 ? 0.572 2.383 -12.233 1.00 96.38 92 GLN A N 1
ATOM 671 C CA . GLN A 1 92 ? 0.569 3.000 -13.557 1.00 96.38 92 GLN A CA 1
ATOM 672 C C . GLN A 1 92 ? 1.987 3.263 -14.088 1.00 96.38 92 GLN A C 1
ATOM 674 O O . GLN A 1 92 ? 2.225 3.092 -15.281 1.00 96.38 92 GLN A O 1
ATOM 679 N N . GLN A 1 93 ? 2.938 3.623 -13.219 1.00 96.06 93 GLN A N 1
ATOM 680 C CA . GLN A 1 93 ? 4.346 3.835 -13.590 1.00 96.06 93 GLN A CA 1
ATOM 681 C C . GLN A 1 93 ? 5.040 2.563 -14.095 1.00 96.06 93 GLN A C 1
ATOM 683 O O . GLN A 1 93 ? 6.003 2.658 -14.850 1.00 96.06 93 GLN A O 1
ATOM 688 N N . VAL A 1 94 ? 4.564 1.381 -13.693 1.00 95.19 94 VAL A N 1
ATOM 689 C CA . VAL A 1 94 ? 5.154 0.089 -14.083 1.00 95.19 94 VAL A CA 1
ATOM 690 C C . VAL A 1 94 ? 4.297 -0.677 -15.093 1.00 95.19 94 VAL A C 1
ATOM 692 O O . VAL A 1 94 ? 4.567 -1.847 -15.355 1.00 95.19 94 VAL A O 1
ATOM 695 N N . LEU A 1 95 ? 3.262 -0.051 -15.667 1.00 92.12 95 LEU A N 1
ATOM 696 C CA . LEU A 1 95 ? 2.309 -0.734 -16.547 1.00 92.12 95 LEU A CA 1
ATOM 697 C C . LEU A 1 95 ? 2.997 -1.364 -17.767 1.00 92.12 95 LEU A C 1
ATOM 699 O O . LEU A 1 95 ? 2.728 -2.520 -18.090 1.00 92.12 95 LEU A O 1
ATOM 703 N N . ASP A 1 96 ? 3.930 -0.651 -18.395 1.00 93.44 96 ASP A N 1
ATOM 704 C CA . ASP A 1 96 ? 4.672 -1.161 -19.554 1.00 93.44 96 ASP A CA 1
ATOM 705 C C . ASP A 1 96 ? 5.531 -2.376 -19.175 1.00 93.44 96 ASP A C 1
ATOM 707 O O . ASP A 1 96 ? 5.590 -3.367 -19.904 1.00 93.44 96 ASP A O 1
ATOM 711 N N . GLN A 1 97 ? 6.140 -2.349 -17.985 1.00 93.50 97 GLN A N 1
ATOM 712 C CA . GLN A 1 97 ? 6.899 -3.480 -17.453 1.00 93.50 97 GLN A CA 1
ATOM 713 C C . GLN A 1 97 ? 5.990 -4.680 -17.157 1.00 93.50 97 GLN A C 1
ATOM 715 O O . GLN A 1 97 ? 6.363 -5.816 -17.451 1.00 93.50 97 GLN A O 1
ATOM 720 N N . LEU A 1 98 ? 4.796 -4.441 -16.606 1.00 90.88 98 LEU A N 1
ATOM 721 C CA . LEU A 1 98 ? 3.788 -5.475 -16.366 1.00 90.88 98 LEU A CA 1
ATOM 722 C C . LEU A 1 98 ? 3.325 -6.124 -17.674 1.00 90.88 98 LEU A C 1
ATOM 724 O O . LEU A 1 98 ? 3.138 -7.339 -17.730 1.00 90.88 98 LEU A O 1
ATOM 728 N N . GLN A 1 99 ? 3.161 -5.340 -18.739 1.00 90.44 99 GLN A N 1
ATOM 729 C CA . GLN A 1 99 ? 2.802 -5.860 -20.059 1.00 90.44 99 GLN A CA 1
ATOM 730 C C . GLN A 1 99 ? 3.951 -6.676 -20.664 1.00 90.44 99 GLN A C 1
ATOM 732 O O . GLN A 1 99 ? 3.737 -7.803 -21.112 1.00 90.44 99 GLN A O 1
ATOM 737 N N . ALA A 1 100 ? 5.179 -6.157 -20.599 1.00 92.31 100 ALA A N 1
ATOM 738 C CA . ALA A 1 100 ? 6.370 -6.836 -21.105 1.00 92.31 100 ALA A CA 1
ATOM 739 C C . ALA A 1 100 ? 6.683 -8.145 -20.356 1.00 92.31 100 ALA A C 1
ATOM 741 O O . ALA A 1 100 ? 7.210 -9.087 -20.945 1.00 92.31 100 ALA A O 1
ATOM 742 N N . SER A 1 101 ? 6.335 -8.238 -19.067 1.00 91.56 101 SER A N 1
ATOM 743 C CA . SER A 1 101 ? 6.549 -9.436 -18.244 1.00 91.56 101 SER A CA 1
ATOM 744 C C . SER A 1 101 ? 5.497 -10.535 -18.454 1.00 91.56 101 SER A C 1
ATOM 746 O O . SER A 1 101 ? 5.543 -11.565 -17.772 1.00 91.56 101 SER A O 1
ATOM 748 N N . GLY A 1 102 ? 4.537 -10.333 -19.365 1.00 91.38 102 GLY A N 1
ATOM 749 C CA . GLY A 1 102 ? 3.405 -11.239 -19.556 1.00 91.38 102 GLY A CA 1
ATOM 750 C C . GLY A 1 102 ? 2.410 -11.202 -18.392 1.00 91.38 102 GLY A C 1
ATOM 751 O O . GLY A 1 102 ? 1.776 -12.212 -18.095 1.00 91.38 102 GLY A O 1
ATOM 752 N N . GLY A 1 103 ? 2.296 -10.062 -17.703 1.00 89.44 103 GLY A N 1
ATOM 753 C CA . GLY A 1 103 ? 1.375 -9.853 -16.586 1.00 89.44 103 GLY A CA 1
ATOM 754 C C . GLY A 1 103 ? 1.897 -10.319 -15.227 1.00 89.44 103 GLY A C 1
ATOM 755 O O . GLY A 1 103 ? 1.119 -10.382 -14.276 1.00 89.44 103 GLY A O 1
ATOM 756 N N . LYS A 1 104 ? 3.188 -10.655 -15.106 1.00 92.56 104 LYS A N 1
ATOM 757 C CA . LYS A 1 104 ? 3.787 -11.005 -13.811 1.00 92.56 104 LYS A CA 1
ATOM 758 C C . LYS A 1 104 ? 3.895 -9.753 -12.934 1.00 92.56 104 LYS A C 1
ATOM 760 O O . LYS A 1 104 ? 4.455 -8.766 -13.419 1.00 92.56 104 LYS A O 1
ATOM 765 N N . PRO A 1 105 ? 3.440 -9.794 -11.668 1.00 94.12 105 PRO A N 1
ATOM 766 C CA . PRO A 1 105 ? 3.489 -8.633 -10.793 1.00 94.12 105 PRO A CA 1
ATOM 767 C C . PRO A 1 105 ? 4.902 -8.092 -10.591 1.00 94.12 105 PRO A C 1
ATOM 769 O O . PRO A 1 105 ? 5.872 -8.845 -10.464 1.00 94.12 105 PRO A O 1
ATOM 772 N N . VAL A 1 106 ? 4.997 -6.768 -10.498 1.00 95.62 106 VAL A N 1
ATOM 773 C CA . VAL A 1 106 ? 6.234 -6.058 -10.166 1.00 95.62 106 VAL A CA 1
ATOM 774 C C . VAL A 1 106 ? 6.250 -5.825 -8.662 1.00 95.62 106 VAL A C 1
ATOM 776 O O . VAL A 1 106 ? 5.338 -5.216 -8.109 1.00 95.62 106 VAL A O 1
ATOM 779 N N . THR A 1 107 ? 7.273 -6.340 -7.983 1.00 96.44 107 THR A N 1
ATOM 780 C CA . THR A 1 107 ? 7.424 -6.157 -6.534 1.00 96.44 107 THR A CA 1
ATOM 781 C C . THR A 1 107 ? 8.298 -4.944 -6.250 1.00 96.44 107 THR A C 1
ATOM 783 O O . THR A 1 107 ? 9.402 -4.845 -6.784 1.00 96.44 107 THR A O 1
ATOM 786 N N . ILE A 1 108 ? 7.817 -4.051 -5.390 1.00 96.50 108 ILE A N 1
ATOM 787 C CA . ILE A 1 108 ? 8.530 -2.859 -4.929 1.00 96.50 108 ILE A CA 1
ATOM 788 C C . ILE A 1 108 ? 8.515 -2.782 -3.398 1.00 96.50 108 ILE A C 1
ATOM 790 O O . ILE A 1 108 ? 7.646 -3.359 -2.737 1.00 96.50 108 ILE A O 1
ATOM 794 N N . ALA A 1 109 ? 9.463 -2.031 -2.847 1.00 97.12 109 ALA A N 1
ATOM 795 C CA . ALA A 1 109 ? 9.418 -1.561 -1.466 1.00 97.12 109 ALA A CA 1
ATOM 796 C C . ALA A 1 109 ? 8.765 -0.164 -1.409 1.00 97.12 109 ALA A C 1
ATOM 798 O O . ALA A 1 109 ? 8.860 0.581 -2.392 1.00 97.12 109 ALA A O 1
ATOM 799 N N . PRO A 1 110 ? 8.130 0.223 -0.288 1.00 97.31 110 PRO A N 1
ATOM 800 C CA . PRO A 1 110 ? 7.587 1.565 -0.126 1.00 97.31 110 PRO A CA 1
ATOM 801 C C . PRO A 1 110 ? 8.712 2.605 -0.065 1.00 97.31 110 PRO A C 1
ATOM 803 O O . PRO A 1 110 ? 9.706 2.450 0.660 1.00 97.31 110 PRO A O 1
ATOM 806 N N . ASP A 1 111 ? 8.534 3.689 -0.816 1.00 96.62 111 ASP A N 1
ATOM 807 C CA . ASP A 1 111 ? 9.401 4.860 -0.757 1.00 96.62 111 ASP A CA 1
ATOM 808 C C . ASP A 1 111 ? 9.039 5.774 0.425 1.00 96.62 111 ASP A C 1
ATOM 810 O O . ASP A 1 111 ? 8.133 5.478 1.204 1.00 96.62 111 ASP A O 1
ATOM 814 N N . ALA A 1 112 ? 9.759 6.888 0.591 1.00 96.81 112 ALA A N 1
ATOM 815 C CA . ALA A 1 112 ? 9.570 7.776 1.740 1.00 96.81 112 ALA A CA 1
ATOM 816 C C . ALA A 1 112 ? 8.126 8.293 1.864 1.00 96.81 112 ALA A C 1
ATOM 818 O O . ALA A 1 112 ? 7.578 8.317 2.963 1.00 96.81 112 ALA A O 1
ATOM 819 N N . GLN A 1 113 ? 7.495 8.654 0.744 1.00 95.94 113 GLN A N 1
ATOM 820 C CA . GLN A 1 113 ? 6.127 9.164 0.743 1.00 95.94 113 GLN A CA 1
ATOM 821 C C . GLN A 1 113 ? 5.119 8.075 1.137 1.00 95.94 113 GLN A C 1
ATOM 823 O O . GLN A 1 113 ? 4.249 8.322 1.974 1.00 95.94 113 GLN A O 1
ATOM 828 N N . LEU A 1 114 ? 5.241 6.867 0.571 1.00 97.75 114 LEU A N 1
ATOM 829 C CA . LEU A 1 114 ? 4.372 5.748 0.941 1.00 97.75 114 LEU A CA 1
ATOM 830 C C . LEU A 1 114 ? 4.558 5.340 2.400 1.00 97.75 114 LEU A C 1
ATOM 832 O O . LEU A 1 114 ? 3.564 5.075 3.068 1.00 97.75 114 LEU A O 1
ATOM 836 N N . ARG A 1 115 ? 5.791 5.341 2.919 1.00 97.94 115 ARG A N 1
ATOM 837 C CA . ARG A 1 115 ? 6.044 5.022 4.332 1.00 97.94 115 ARG A CA 1
ATOM 838 C C . ARG A 1 115 ? 5.350 5.994 5.276 1.00 97.94 115 ARG A C 1
ATOM 840 O O . ARG A 1 115 ? 4.757 5.544 6.249 1.00 97.94 115 ARG A O 1
ATOM 847 N N . THR A 1 116 ? 5.374 7.295 4.984 1.00 97.88 116 THR A N 1
ATOM 848 C CA . THR A 1 116 ? 4.652 8.290 5.791 1.00 97.88 116 THR A CA 1
ATOM 849 C C . THR A 1 116 ? 3.151 8.000 5.816 1.00 97.88 116 THR A C 1
ATOM 851 O O . THR A 1 116 ? 2.548 7.987 6.884 1.00 97.88 116 THR A O 1
ATOM 854 N N . LEU A 1 117 ? 2.549 7.689 4.662 1.00 97.56 117 LEU A N 1
ATOM 855 C CA . LEU A 1 117 ? 1.127 7.333 4.591 1.00 97.56 117 LEU A CA 1
ATOM 856 C C . LEU A 1 117 ? 0.811 6.027 5.319 1.00 97.56 117 LEU A C 1
ATOM 858 O O . LEU A 1 117 ? -0.196 5.933 6.007 1.00 97.56 117 LEU A O 1
ATOM 862 N N . GLN A 1 118 ? 1.676 5.023 5.203 1.00 98.31 118 GLN A N 1
ATOM 863 C CA . GLN A 1 118 ? 1.519 3.760 5.922 1.00 98.31 118 GLN A CA 1
ATOM 864 C C . GLN A 1 118 ? 1.591 3.973 7.438 1.00 98.31 118 GLN A C 1
ATOM 866 O O . GLN A 1 118 ? 0.794 3.400 8.172 1.00 98.31 118 GLN A O 1
ATOM 871 N N . GLN A 1 119 ? 2.494 4.827 7.923 1.00 98.00 119 GLN A N 1
ATOM 872 C CA . GLN A 1 119 ? 2.584 5.167 9.346 1.00 98.00 119 GLN A CA 1
ATOM 873 C C . GLN A 1 119 ? 1.337 5.904 9.850 1.00 98.00 119 GLN A C 1
ATOM 875 O O . GLN A 1 119 ? 0.848 5.584 10.938 1.00 98.00 119 GLN A O 1
ATOM 880 N N . GLN A 1 120 ? 0.804 6.836 9.055 1.00 97.69 120 GLN A N 1
ATOM 881 C CA . GLN A 1 120 ? -0.464 7.510 9.341 1.00 97.69 120 GLN A CA 1
ATOM 882 C C . GLN A 1 120 ? -1.601 6.482 9.455 1.00 97.69 120 GLN A C 1
ATOM 884 O O . GLN A 1 120 ? -2.224 6.366 10.510 1.00 97.69 120 GLN A O 1
ATOM 889 N N . LEU A 1 121 ? -1.739 5.605 8.454 1.00 97.56 121 LEU A N 1
ATOM 890 C CA . LEU A 1 121 ? -2.754 4.553 8.446 1.00 97.56 121 LEU A CA 1
ATOM 891 C C . LEU A 1 121 ? -2.656 3.622 9.661 1.00 97.56 121 LEU A C 1
ATOM 893 O O . LEU A 1 121 ? -3.666 3.268 10.260 1.00 97.56 121 LEU A O 1
ATOM 897 N N . LEU A 1 122 ? -1.452 3.206 10.057 1.00 97.44 122 LEU A N 1
ATOM 898 C CA . LEU A 1 122 ? -1.261 2.330 11.224 1.00 97.44 122 LEU A CA 1
ATOM 899 C C . LEU A 1 122 ? -1.603 3.029 12.554 1.00 97.44 122 LEU A C 1
ATOM 901 O O . LEU A 1 122 ? -1.926 2.364 13.550 1.00 97.44 122 LEU A O 1
ATOM 905 N N . THR A 1 123 ? -1.527 4.359 12.578 1.00 97.38 123 THR A N 1
ATOM 906 C CA . THR A 1 123 ? -1.930 5.181 13.720 1.00 97.38 123 THR A CA 1
ATOM 907 C C . THR A 1 123 ? -3.452 5.270 13.784 1.00 97.38 123 THR A C 1
ATOM 909 O O . THR A 1 123 ? -4.038 4.901 14.810 1.00 97.38 123 THR A O 1
ATOM 912 N N . ASP A 1 124 ? -4.074 5.645 12.666 1.00 97.00 124 ASP A N 1
ATOM 913 C CA . ASP A 1 124 ? -5.488 6.013 12.587 1.00 97.00 124 ASP A CA 1
ATOM 914 C C . ASP A 1 124 ? -6.420 4.794 12.451 1.00 97.00 124 ASP A C 1
ATOM 916 O O . ASP A 1 124 ? -7.564 4.826 12.920 1.00 97.00 124 ASP A O 1
ATOM 920 N N . PHE A 1 125 ? -5.925 3.676 11.911 1.00 97.19 125 PHE A N 1
ATOM 921 C CA . PHE A 1 125 ? -6.642 2.406 11.751 1.00 97.19 125 PHE A CA 1
ATOM 922 C C . PHE A 1 125 ? -5.994 1.301 12.598 1.00 97.19 125 PHE A C 1
ATOM 924 O O . PHE A 1 125 ? -5.110 0.579 12.122 1.00 97.19 125 PHE A O 1
ATOM 931 N N . PRO A 1 126 ? -6.413 1.122 13.865 1.00 94.94 126 PRO A N 1
ATOM 932 C CA . PRO A 1 126 ? -5.850 0.088 14.732 1.00 94.94 126 PRO A CA 1
ATOM 933 C C . PRO A 1 126 ? -5.967 -1.326 14.146 1.00 94.94 126 PRO A C 1
ATOM 935 O O . PRO A 1 126 ? -5.074 -2.147 14.359 1.00 94.94 126 PRO A O 1
ATOM 938 N N . GLU A 1 127 ? -7.015 -1.599 13.368 1.00 93.19 127 GLU A N 1
ATOM 939 C CA . GLU A 1 127 ? -7.231 -2.853 12.648 1.00 93.19 127 GLU A CA 1
ATOM 940 C C . GLU A 1 127 ? -6.135 -3.166 11.613 1.00 93.19 127 GLU A C 1
ATOM 942 O O . GLU A 1 127 ? -5.890 -4.337 11.320 1.00 93.19 127 GLU A O 1
ATOM 947 N N . LEU A 1 128 ? -5.417 -2.155 11.107 1.00 96.12 128 LEU A N 1
ATOM 948 C CA . LEU A 1 128 ? -4.335 -2.334 10.136 1.00 96.12 128 LEU A CA 1
ATOM 949 C C . LEU A 1 128 ? -2.985 -2.676 10.779 1.00 96.12 128 LEU A C 1
ATOM 951 O O . LEU A 1 128 ? -2.080 -3.132 10.081 1.00 96.12 128 LEU A O 1
ATOM 955 N N . ARG A 1 129 ? -2.824 -2.520 12.100 1.00 95.50 129 ARG A N 1
ATOM 956 C CA . ARG A 1 129 ? -1.522 -2.693 12.780 1.00 95.50 129 ARG A CA 1
ATOM 957 C C . ARG A 1 129 ? -0.916 -4.081 12.606 1.00 95.50 129 ARG A C 1
ATOM 959 O O . ARG A 1 129 ? 0.300 -4.209 12.466 1.00 95.50 129 ARG A O 1
ATOM 966 N N . ALA A 1 130 ? -1.764 -5.107 12.558 1.00 94.25 130 ALA A N 1
ATOM 967 C CA . ALA A 1 130 ? -1.346 -6.486 12.320 1.00 94.25 130 ALA A CA 1
ATOM 968 C C . ALA A 1 130 ? -0.738 -6.704 10.918 1.00 94.25 130 ALA A C 1
ATOM 970 O O . ALA A 1 130 ? -0.042 -7.693 10.701 1.00 94.25 130 ALA A O 1
ATOM 971 N N . TYR A 1 131 ? -0.963 -5.779 9.982 1.00 95.50 131 TYR A N 1
ATOM 972 C CA . TYR A 1 131 ? -0.557 -5.876 8.579 1.00 95.50 131 TYR A CA 1
ATOM 973 C C . TYR A 1 131 ? 0.656 -5.006 8.239 1.00 95.50 131 TYR A C 1
ATOM 975 O O . TYR A 1 131 ? 1.016 -4.909 7.069 1.00 95.50 131 TYR A O 1
ATOM 983 N N . SER A 1 132 ? 1.328 -4.407 9.228 1.00 95.81 132 SER A N 1
ATOM 984 C CA . SER A 1 132 ? 2.533 -3.589 9.008 1.00 95.81 132 SER A CA 1
ATOM 985 C C . SER A 1 132 ? 3.599 -4.325 8.186 1.00 95.81 132 SER A C 1
ATOM 987 O O . SER A 1 132 ? 4.109 -3.789 7.209 1.00 95.81 132 SER A O 1
ATOM 989 N N . ALA A 1 133 ? 3.845 -5.606 8.475 1.00 95.38 133 ALA A N 1
ATOM 990 C CA . ALA A 1 133 ? 4.766 -6.432 7.690 1.00 95.38 133 ALA A CA 1
ATOM 991 C C . ALA A 1 133 ? 4.319 -6.621 6.226 1.00 95.38 133 ALA A C 1
ATOM 993 O O . ALA A 1 133 ? 5.154 -6.755 5.334 1.00 95.38 133 ALA A O 1
ATOM 994 N N . SER A 1 134 ? 3.010 -6.613 5.956 1.00 96.31 134 SER A N 1
ATOM 995 C CA . SER A 1 134 ? 2.470 -6.703 4.593 1.00 96.31 134 SER A CA 1
ATOM 996 C C . SER A 1 134 ? 2.702 -5.421 3.790 1.00 96.31 134 SER A C 1
ATOM 998 O O . SER A 1 134 ? 2.756 -5.472 2.562 1.00 96.31 134 SER A O 1
ATOM 1000 N N . MET A 1 135 ? 2.841 -4.275 4.460 1.00 97.12 135 MET A N 1
ATOM 1001 C CA . MET A 1 135 ? 3.049 -2.968 3.826 1.00 97.12 135 MET A CA 1
ATOM 1002 C C . MET A 1 135 ? 4.484 -2.765 3.306 1.00 97.12 135 MET A C 1
ATOM 1004 O O . MET A 1 135 ? 4.697 -1.935 2.423 1.00 97.12 135 MET A O 1
ATOM 1008 N N . GLU A 1 136 ? 5.445 -3.566 3.777 1.00 97.06 136 GLU A N 1
ATOM 1009 C CA . GLU A 1 136 ? 6.855 -3.519 3.353 1.00 97.06 136 GLU A CA 1
ATOM 1010 C C . GLU A 1 136 ? 7.103 -4.135 1.969 1.00 97.06 136 GLU A C 1
ATOM 1012 O O . GLU A 1 136 ? 8.098 -3.838 1.309 1.00 97.06 136 GLU A O 1
ATOM 1017 N N . THR A 1 137 ? 6.210 -5.017 1.515 1.00 97.06 137 THR A N 1
ATOM 1018 C CA . THR A 1 137 ? 6.304 -5.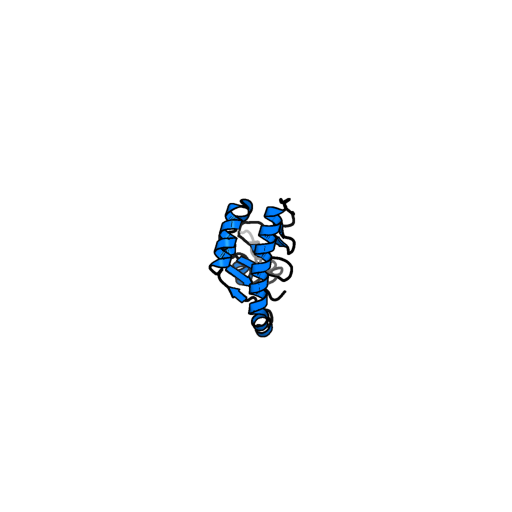676 0.207 1.00 97.06 137 THR A CA 1
ATOM 1019 C C . THR A 1 137 ? 5.051 -5.388 -0.600 1.00 97.06 137 THR A C 1
ATOM 1021 O O . THR A 1 137 ? 3.988 -5.948 -0.331 1.00 97.06 137 THR A O 1
ATOM 1024 N N . ILE A 1 138 ? 5.177 -4.545 -1.624 1.00 97.94 138 ILE A N 1
ATOM 1025 C CA . ILE A 1 138 ? 4.061 -4.137 -2.479 1.00 97.94 138 ILE A CA 1
ATOM 1026 C C . ILE A 1 138 ? 4.202 -4.834 -3.831 1.00 97.94 138 ILE A C 1
ATOM 1028 O O . ILE A 1 138 ? 5.188 -4.654 -4.541 1.00 97.94 138 ILE A O 1
ATOM 1032 N N . ARG A 1 139 ? 3.205 -5.634 -4.196 1.00 97.06 139 ARG A N 1
ATOM 1033 C CA . ARG A 1 139 ? 3.070 -6.291 -5.495 1.00 97.06 139 ARG A CA 1
ATOM 1034 C C . ARG A 1 139 ? 2.105 -5.484 -6.348 1.00 97.06 139 ARG A C 1
ATOM 1036 O O . ARG A 1 139 ? 0.920 -5.401 -6.039 1.00 97.06 139 ARG A O 1
ATOM 1043 N N . LEU A 1 140 ? 2.625 -4.875 -7.401 1.00 97.50 140 LEU A N 1
ATOM 1044 C CA . LEU A 1 140 ? 1.848 -4.144 -8.390 1.00 97.50 140 LEU A CA 1
ATOM 1045 C C . LEU A 1 140 ? 1.371 -5.147 -9.437 1.00 97.50 140 LEU A C 1
ATOM 1047 O O . LEU A 1 140 ? 2.191 -5.758 -10.120 1.00 97.50 140 LEU A O 1
ATOM 1051 N N . GLU A 1 141 ? 0.062 -5.355 -9.516 1.00 95.94 141 GLU A N 1
ATOM 1052 C CA . GLU A 1 141 ? -0.557 -6.357 -10.381 1.00 95.94 141 GLU A CA 1
ATOM 1053 C C . GLU A 1 141 ? -0.979 -5.736 -11.720 1.00 95.94 141 GLU A C 1
ATOM 1055 O O . GLU A 1 141 ? -1.337 -4.557 -11.820 1.00 95.94 141 GLU A O 1
ATOM 1060 N N . ALA A 1 142 ? -0.983 -6.554 -12.774 1.00 91.50 142 ALA A N 1
ATOM 1061 C CA . ALA A 1 142 ? -1.460 -6.126 -14.088 1.00 91.50 142 ALA A CA 1
ATOM 1062 C C . ALA A 1 142 ? -2.980 -5.877 -14.114 1.00 91.50 142 ALA A C 1
ATOM 1064 O O . ALA A 1 142 ? -3.451 -5.063 -14.911 1.00 91.50 142 ALA A O 1
ATOM 1065 N N . ARG A 1 143 ? -3.742 -6.577 -13.263 1.00 82.06 143 ARG A N 1
ATOM 1066 C CA . ARG A 1 143 ? -5.208 -6.540 -13.205 1.00 82.06 143 ARG A CA 1
ATOM 1067 C C . ARG A 1 143 ? -5.686 -6.328 -11.788 1.00 82.06 143 ARG A C 1
ATOM 1069 O O . ARG A 1 143 ? -5.114 -6.955 -10.877 1.00 82.06 143 ARG A O 1
#

Sequence (143 aa):
MSRFLRPSLLAAAAALVLTACGNGGQPSARAERMKPATSVTTMEVILRQSPGAPVGIGPGGTLKIDDVVLPQSAEKTAELQHYFGQLQMRRQQVLDQLQASGGKPVTIAPDAQLRTLQQQLLTDFPELRAYSASMETIRLEAR

pLDDT: mean 84.75, std 19.72, range [39.44, 98.56]

Radius of gyration: 24.41 Å; chains: 1; bounding box: 28×92×40 Å